Protein AF-A0A974VVB6-F1 (afdb_monomer_lite)

Radius of gyration: 27.0 Å; chains: 1; bounding box: 53×23×79 Å

Foldseek 3Di:
DPPVVVVVVVVVVVVVVCVVVVVVVVCVVCVVVVVVVVPDQQEAEDEPVVLVVPDDPPDDPVRVVVSVVVSVVVQVVCVVVRHHYDHDPDDPDDDPVRYDDDDD

Secondary structure (DSSP, 8-state):
--HHHHHHHHHHHHHHHHHHHHHHHHHHHHHHHHHHHHH---EEEE-HHHHHHHS-TT--HHHHHHHHHHHHHHHHHHHHTT-EEEE-SS-S---GGGB-PPP-

Structure 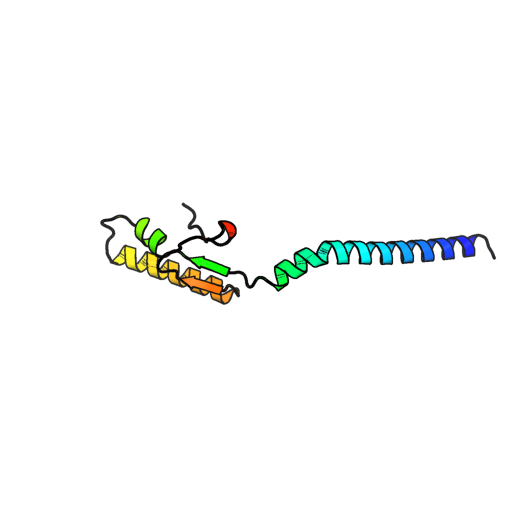(mmCIF, N/CA/C/O backbone):
data_AF-A0A974VVB6-F1
#
_entry.id   AF-A0A974VVB6-F1
#
loop_
_atom_site.group_PDB
_atom_site.id
_atom_site.type_symbol
_atom_site.label_atom_id
_atom_site.label_alt_id
_atom_site.label_comp_id
_atom_site.label_asym_id
_atom_site.label_entity_id
_atom_site.label_seq_id
_atom_site.pdbx_PDB_ins_code
_atom_site.Cartn_x
_atom_site.Cartn_y
_atom_site.Cartn_z
_atom_site.occupancy
_atom_site.B_iso_or_equiv
_atom_site.auth_seq_id
_atom_site.auth_comp_id
_atom_site.auth_asym_id
_atom_site.auth_atom_id
_atom_site.pdbx_PDB_model_num
ATOM 1 N N . MET A 1 1 ? 30.823 -3.473 -52.983 1.00 60.38 1 MET A N 1
ATOM 2 C CA . MET A 1 1 ? 29.477 -3.305 -52.384 1.00 60.38 1 MET A CA 1
ATOM 3 C C . MET A 1 1 ? 28.856 -2.044 -52.947 1.00 60.38 1 MET A C 1
ATOM 5 O O . MET A 1 1 ? 29.573 -1.061 -53.085 1.00 60.38 1 MET A O 1
ATOM 9 N N . SER A 1 2 ? 27.573 -2.071 -53.315 1.00 82.31 2 SER A N 1
ATOM 10 C CA . SER A 1 2 ? 26.889 -0.850 -53.747 1.00 82.31 2 SER A CA 1
ATOM 11 C C . SER A 1 2 ? 26.726 0.104 -52.552 1.00 82.31 2 SER A C 1
ATOM 13 O O . SER A 1 2 ? 26.568 -0.371 -51.423 1.00 82.31 2 SER A O 1
ATOM 15 N N . PRO A 1 3 ? 26.746 1.431 -52.764 1.00 86.62 3 PRO A N 1
ATOM 16 C CA . PRO A 1 3 ? 26.592 2.417 -51.690 1.00 86.62 3 PRO A CA 1
ATOM 17 C C . PRO A 1 3 ? 25.353 2.169 -50.816 1.00 86.62 3 PRO A C 1
ATOM 19 O O . PRO A 1 3 ? 25.409 2.301 -49.598 1.00 86.62 3 PRO A O 1
ATOM 22 N N . ASN A 1 4 ? 24.259 1.704 -51.424 1.00 89.31 4 ASN A N 1
ATOM 23 C CA . ASN A 1 4 ? 23.010 1.390 -50.731 1.00 89.31 4 ASN A CA 1
ATOM 24 C C . ASN A 1 4 ? 23.170 0.229 -49.737 1.00 89.31 4 ASN A C 1
ATOM 26 O O . ASN A 1 4 ? 22.643 0.293 -48.631 1.00 89.31 4 ASN A O 1
ATOM 30 N N . ALA A 1 5 ? 23.937 -0.808 -50.088 1.00 89.69 5 ALA A N 1
ATOM 31 C CA . ALA A 1 5 ? 24.174 -1.948 -49.202 1.00 89.69 5 ALA A CA 1
ATOM 32 C C . ALA A 1 5 ? 24.964 -1.550 -47.942 1.00 89.69 5 ALA A C 1
ATOM 34 O O . ALA A 1 5 ? 24.721 -2.091 -46.868 1.00 89.69 5 ALA A O 1
ATOM 35 N N . ILE A 1 6 ? 25.873 -0.578 -48.058 1.00 92.19 6 ILE A N 1
ATOM 36 C CA . ILE A 1 6 ? 26.644 -0.054 -46.921 1.00 92.19 6 ILE A CA 1
ATOM 37 C C . ILE A 1 6 ? 25.720 0.702 -45.958 1.00 92.19 6 ILE A C 1
ATOM 39 O O . ILE A 1 6 ? 25.772 0.468 -44.752 1.00 92.19 6 ILE A O 1
ATOM 43 N N . TRP A 1 7 ? 24.825 1.543 -46.484 1.00 93.12 7 TRP A N 1
ATOM 44 C CA . TRP A 1 7 ? 23.840 2.265 -45.671 1.00 93.12 7 TRP A CA 1
ATOM 45 C C . TRP A 1 7 ? 22.863 1.333 -44.951 1.00 93.12 7 TRP A C 1
ATOM 47 O O . TRP A 1 7 ? 22.604 1.525 -43.765 1.00 93.12 7 TRP A O 1
ATOM 57 N N . PHE A 1 8 ? 22.375 0.287 -45.622 1.00 94.44 8 PHE A N 1
ATOM 58 C CA . PHE A 1 8 ? 21.499 -0.704 -44.989 1.00 94.44 8 PHE A CA 1
ATOM 59 C C . PHE A 1 8 ? 22.175 -1.427 -43.819 1.00 94.44 8 PHE A C 1
ATOM 61 O O . PHE A 1 8 ? 21.577 -1.572 -42.754 1.00 94.44 8 PHE A O 1
ATOM 68 N N . VAL A 1 9 ? 23.432 -1.844 -43.991 1.00 94.06 9 VAL A N 1
ATOM 69 C CA . VAL A 1 9 ? 24.199 -2.495 -42.918 1.00 94.06 9 VAL A CA 1
ATOM 70 C C . VAL A 1 9 ? 24.459 -1.526 -41.764 1.00 94.06 9 VAL A C 1
ATOM 72 O O . VAL A 1 9 ? 24.311 -1.911 -40.606 1.00 94.06 9 VAL A O 1
ATOM 75 N N . ALA A 1 10 ? 24.785 -0.264 -42.055 1.00 93.50 10 ALA A N 1
ATOM 76 C CA . ALA A 1 10 ? 25.003 0.752 -41.028 1.00 93.50 10 ALA A CA 1
ATOM 77 C C . ALA A 1 10 ? 23.744 0.997 -40.179 1.00 93.50 10 ALA A C 1
ATOM 79 O O . ALA A 1 10 ? 23.836 1.051 -38.954 1.00 93.50 10 ALA A O 1
ATOM 80 N N . ILE A 1 11 ? 22.570 1.079 -40.814 1.00 95.44 11 ILE A N 1
ATOM 81 C CA . ILE A 1 11 ? 21.287 1.244 -40.117 1.00 95.44 11 ILE A CA 1
ATOM 82 C C . ILE A 1 11 ? 21.004 0.036 -39.221 1.00 95.44 11 ILE A C 1
ATOM 84 O O . ILE A 1 11 ? 20.700 0.212 -38.044 1.00 95.44 11 ILE A O 1
ATOM 88 N N . LEU A 1 12 ? 21.161 -1.185 -39.742 1.00 95.44 12 LEU A N 1
ATOM 89 C CA . LEU A 1 12 ? 20.938 -2.407 -38.963 1.00 95.44 12 LEU A CA 1
ATOM 90 C C . LEU A 1 12 ? 21.852 -2.487 -37.738 1.00 95.44 12 LEU A C 1
ATOM 92 O O . LEU A 1 12 ? 21.385 -2.798 -36.642 1.00 95.44 12 LEU A O 1
ATOM 96 N N . LEU A 1 13 ? 23.137 -2.171 -37.907 1.00 94.69 13 LEU A N 1
ATOM 97 C CA . LEU A 1 13 ? 24.098 -2.167 -36.807 1.00 94.69 13 LEU A CA 1
ATOM 98 C C . LEU A 1 13 ? 23.756 -1.106 -35.762 1.00 94.69 13 LEU A C 1
ATOM 100 O O . LEU A 1 13 ? 23.800 -1.395 -34.567 1.00 94.69 13 LEU A O 1
ATOM 104 N N . PHE A 1 14 ? 23.374 0.097 -36.194 1.00 94.88 14 PHE A N 1
ATOM 105 C CA . PHE A 1 14 ? 23.009 1.167 -35.274 1.00 94.88 14 PHE A CA 1
ATOM 106 C C . PHE A 1 14 ? 21.747 0.814 -34.481 1.00 94.88 14 PHE A C 1
ATOM 108 O O . PHE A 1 14 ? 21.751 0.899 -33.256 1.00 94.88 14 PHE A O 1
ATOM 115 N N . SER A 1 15 ? 20.701 0.319 -35.147 1.00 94.06 15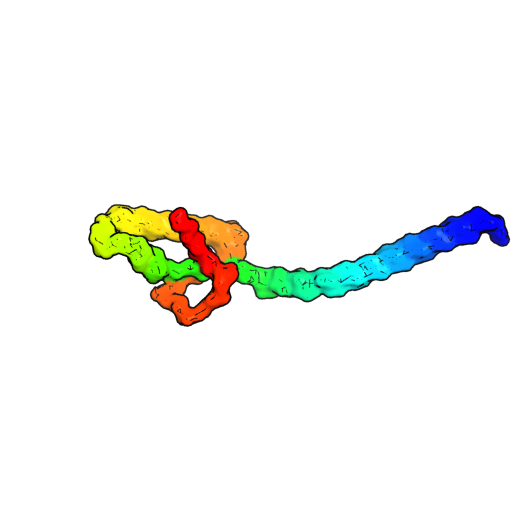 SER A N 1
ATOM 116 C CA . SER A 1 15 ? 19.472 -0.124 -34.483 1.00 94.06 15 SER A CA 1
ATOM 117 C C . SER A 1 15 ? 19.724 -1.265 -33.497 1.00 94.06 15 SER A C 1
ATOM 119 O O . SER A 1 15 ? 19.189 -1.237 -32.386 1.00 94.06 15 SER A O 1
ATOM 121 N N . ALA A 1 16 ? 20.558 -2.243 -33.862 1.00 94.62 16 ALA A N 1
ATOM 122 C CA . ALA A 1 16 ? 20.913 -3.345 -32.973 1.00 94.62 16 ALA A CA 1
ATOM 123 C C . ALA A 1 16 ? 21.665 -2.844 -31.732 1.00 94.62 16 ALA A C 1
ATOM 125 O O . ALA A 1 16 ? 21.324 -3.219 -30.609 1.00 94.62 16 ALA A O 1
ATOM 126 N N . LEU A 1 17 ? 22.638 -1.948 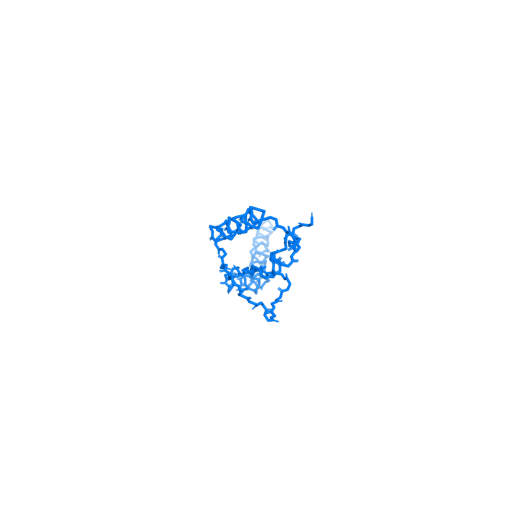-31.920 1.00 94.62 17 LEU A N 1
ATOM 127 C CA . LEU A 1 17 ? 23.448 -1.412 -30.830 1.00 94.62 17 LEU A CA 1
ATOM 128 C C . LEU A 1 17 ? 22.631 -0.508 -29.899 1.00 94.62 17 LEU A C 1
ATOM 130 O O . LEU A 1 17 ? 22.734 -0.632 -28.679 1.00 94.62 17 LEU A O 1
ATOM 134 N N . SER A 1 18 ? 21.768 0.347 -30.455 1.00 92.25 18 SER A N 1
ATOM 135 C CA . SER A 1 18 ? 20.835 1.164 -29.675 1.00 92.25 18 SER A CA 1
ATOM 136 C C . SER A 1 18 ? 19.850 0.305 -28.885 1.00 92.25 18 SER A C 1
ATOM 138 O O . SER A 1 18 ? 19.593 0.603 -27.722 1.00 92.25 18 SER A O 1
ATOM 140 N N . SER A 1 19 ? 19.339 -0.780 -29.472 1.00 93.69 19 SER A N 1
ATOM 141 C CA . SER A 1 19 ? 18.405 -1.684 -28.787 1.00 93.69 19 SER A CA 1
ATOM 142 C C . SER A 1 19 ? 19.079 -2.426 -27.633 1.00 93.69 19 SER A C 1
ATOM 144 O O . SER A 1 19 ? 18.529 -2.475 -26.534 1.00 93.69 19 SER A O 1
ATOM 146 N N . LEU A 1 20 ? 20.295 -2.948 -27.846 1.00 94.62 20 LEU A N 1
ATOM 147 C CA . LEU A 1 20 ? 21.071 -3.607 -26.791 1.00 94.62 20 LEU A CA 1
ATOM 148 C C . LEU A 1 20 ? 21.426 -2.634 -25.660 1.00 94.62 20 LEU A C 1
ATOM 150 O O . LEU A 1 20 ? 21.259 -2.961 -24.485 1.00 94.62 20 LEU A O 1
ATOM 154 N N . GLY A 1 21 ? 21.900 -1.437 -26.017 1.00 94.12 21 GLY A N 1
ATOM 155 C CA . GLY A 1 21 ? 22.265 -0.396 -25.059 1.00 94.12 21 GLY A CA 1
ATOM 156 C C . GLY A 1 21 ? 21.063 0.095 -24.256 1.00 94.12 21 GLY A C 1
ATOM 157 O O . GLY A 1 21 ? 21.143 0.189 -23.032 1.00 94.12 21 GLY A O 1
ATOM 158 N N . GLY A 1 22 ? 19.931 0.329 -24.926 1.00 92.88 22 GLY A N 1
ATOM 159 C CA . GLY A 1 22 ? 18.666 0.695 -24.292 1.00 92.88 22 GLY A CA 1
ATOM 160 C C . GLY A 1 22 ? 18.180 -0.386 -23.331 1.00 92.88 22 GLY A C 1
ATOM 161 O O . GLY A 1 22 ? 17.918 -0.095 -22.169 1.00 92.88 22 GLY A O 1
ATOM 162 N N . TYR A 1 23 ? 18.162 -1.649 -23.765 1.00 93.00 23 TYR A N 1
ATOM 163 C CA . TYR A 1 23 ? 17.788 -2.774 -22.907 1.00 93.00 23 TYR A CA 1
ATOM 164 C C . TYR A 1 23 ? 18.693 -2.891 -21.670 1.00 93.00 23 TYR A C 1
ATOM 166 O O . TYR A 1 23 ? 18.204 -3.041 -20.547 1.00 93.00 23 TYR A O 1
ATOM 174 N N . TYR A 1 24 ? 20.013 -2.781 -21.842 1.00 94.44 24 TYR A N 1
ATOM 175 C CA . TYR A 1 24 ? 20.961 -2.840 -20.728 1.00 94.44 24 TYR A CA 1
ATOM 176 C C . TYR A 1 24 ? 20.786 -1.668 -19.747 1.00 94.44 24 TYR A C 1
ATOM 178 O O . TYR A 1 24 ? 20.763 -1.871 -18.533 1.00 94.44 24 TYR A O 1
ATOM 186 N N . ALA A 1 25 ? 20.606 -0.447 -20.255 1.00 92.62 25 ALA A N 1
ATOM 187 C CA . ALA A 1 25 ? 20.378 0.730 -19.423 1.00 92.62 25 ALA A CA 1
ATOM 188 C C . ALA A 1 25 ? 19.053 0.631 -18.648 1.00 92.62 25 ALA A C 1
ATOM 190 O O . ALA A 1 25 ? 19.030 0.841 -17.435 1.00 92.62 25 ALA A O 1
ATOM 191 N N . THR A 1 26 ? 17.964 0.248 -19.320 1.00 91.94 26 THR A N 1
ATOM 192 C CA . THR A 1 26 ? 16.642 0.092 -18.702 1.00 91.94 26 THR A CA 1
ATOM 193 C C . THR A 1 26 ? 16.631 -1.034 -17.672 1.00 91.94 26 THR A C 1
ATOM 195 O O . THR A 1 26 ? 16.126 -0.841 -16.570 1.00 91.94 26 THR A O 1
ATOM 198 N N . SER A 1 27 ? 17.229 -2.190 -17.974 1.00 87.19 27 SER A N 1
ATOM 199 C CA . SER A 1 27 ? 17.304 -3.308 -17.022 1.00 87.19 27 SER A CA 1
ATOM 200 C C . SER A 1 27 ? 18.096 -2.950 -15.764 1.00 87.19 27 SER A C 1
ATOM 202 O O . SER A 1 27 ? 17.670 -3.293 -14.665 1.00 87.19 27 SER A O 1
ATOM 204 N N . ARG A 1 28 ? 19.196 -2.196 -15.888 1.00 89.44 28 ARG A N 1
ATOM 205 C CA . ARG A 1 28 ? 19.949 -1.685 -14.731 1.00 89.44 28 ARG A CA 1
ATOM 206 C C . ARG A 1 28 ? 19.164 -0.649 -13.932 1.00 89.44 28 ARG A C 1
ATOM 208 O O . ARG A 1 28 ? 19.147 -0.736 -12.709 1.00 89.44 28 ARG A O 1
ATOM 215 N N . ALA A 1 29 ? 18.507 0.290 -14.610 1.00 86.31 29 ALA A N 1
ATOM 216 C CA . ALA A 1 29 ? 17.711 1.329 -13.960 1.00 86.31 29 ALA A CA 1
ATOM 217 C C . ALA A 1 29 ? 16.503 0.750 -13.204 1.00 86.31 29 ALA A C 1
ATOM 219 O O . ALA A 1 29 ? 16.127 1.264 -12.155 1.00 86.31 29 ALA A O 1
ATOM 220 N N . LEU A 1 30 ? 15.912 -0.332 -13.719 1.00 87.50 30 LEU A N 1
ATOM 221 C CA . LEU A 1 30 ? 14.741 -0.976 -13.127 1.00 87.50 30 LEU A CA 1
ATOM 222 C C . LEU A 1 30 ? 15.081 -2.104 -12.147 1.00 87.50 30 LEU A C 1
ATOM 224 O O . LEU A 1 30 ? 14.206 -2.489 -11.379 1.00 87.50 30 LEU A O 1
ATOM 228 N N . ALA A 1 31 ? 16.317 -2.613 -12.119 1.00 83.69 31 ALA A N 1
ATOM 229 C CA . ALA A 1 31 ? 16.701 -3.718 -11.240 1.00 83.69 31 ALA A CA 1
ATOM 230 C C . ALA A 1 31 ? 16.467 -3.401 -9.755 1.00 83.69 31 ALA A C 1
ATOM 232 O O . ALA A 1 31 ? 15.858 -4.199 -9.051 1.00 83.69 31 ALA A O 1
ATOM 233 N N . GLU A 1 32 ? 16.913 -2.238 -9.276 1.00 74.50 32 GLU A N 1
ATOM 234 C CA . GLU A 1 32 ? 16.750 -1.854 -7.870 1.00 74.50 32 GLU A CA 1
ATOM 235 C C . GLU A 1 32 ? 15.283 -1.541 -7.501 1.00 74.50 32 GLU A C 1
ATOM 237 O O . GLU A 1 32 ? 14.810 -2.090 -6.501 1.00 74.50 32 GLU A O 1
ATOM 242 N N . PRO A 1 33 ? 14.519 -0.745 -8.283 1.00 71.31 33 PRO A N 1
ATOM 243 C CA . PRO A 1 33 ? 13.089 -0.556 -8.044 1.00 71.31 33 PRO A CA 1
ATOM 244 C C . PRO A 1 33 ? 12.308 -1.872 -8.035 1.00 71.31 33 PRO A C 1
ATOM 246 O O . PRO A 1 33 ? 11.573 -2.134 -7.087 1.00 71.31 33 PRO A O 1
ATOM 249 N N . LEU A 1 34 ? 12.502 -2.731 -9.044 1.00 77.12 34 LEU A N 1
ATOM 250 C CA . LEU A 1 34 ? 11.814 -4.023 -9.128 1.00 77.12 34 LEU A CA 1
ATOM 251 C C . LEU A 1 34 ? 12.205 -4.946 -7.977 1.00 77.12 34 LEU A C 1
ATOM 253 O O . LEU A 1 34 ? 11.354 -5.663 -7.462 1.00 77.12 34 LEU A O 1
ATOM 257 N N . HIS A 1 35 ? 13.461 -4.901 -7.533 1.00 70.94 35 HIS A N 1
ATOM 258 C CA . HIS A 1 35 ? 13.902 -5.660 -6.372 1.00 70.94 35 HIS A CA 1
ATOM 259 C C . HIS A 1 35 ? 13.210 -5.189 -5.086 1.00 70.94 35 HIS A C 1
ATOM 261 O O . HIS A 1 35 ? 12.684 -6.019 -4.345 1.00 70.94 35 HIS A O 1
ATOM 267 N N . LYS A 1 36 ? 13.116 -3.871 -4.858 1.00 64.50 36 LYS A N 1
ATOM 268 C CA . LYS A 1 36 ? 12.372 -3.294 -3.723 1.00 64.50 36 LYS A CA 1
ATOM 269 C C . LYS A 1 36 ? 10.891 -3.672 -3.767 1.00 64.50 36 LYS A C 1
ATOM 271 O O . LYS A 1 36 ? 10.373 -4.146 -2.759 1.00 64.50 36 LYS A O 1
ATOM 276 N N . LEU A 1 37 ? 10.252 -3.557 -4.934 1.00 64.19 37 LEU A N 1
ATOM 277 C CA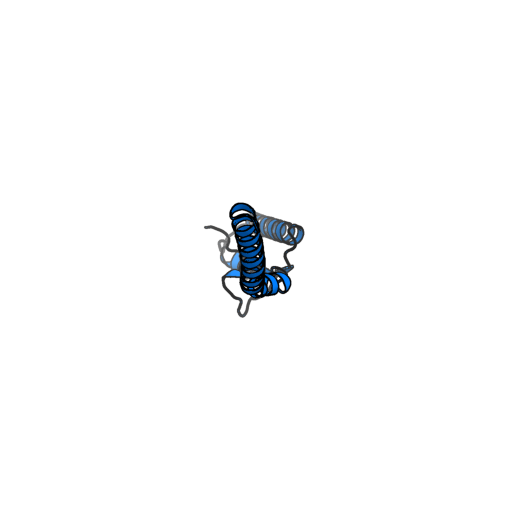 . LEU A 1 37 ? 8.871 -3.997 -5.171 1.00 64.19 37 LEU A CA 1
ATOM 278 C C . LEU A 1 37 ? 8.685 -5.503 -4.916 1.00 64.19 37 LEU A C 1
ATOM 280 O O . LEU A 1 37 ? 7.691 -5.903 -4.325 1.00 64.19 37 LEU A O 1
ATOM 284 N N . SER A 1 38 ? 9.644 -6.341 -5.322 1.00 64.44 38 SER A N 1
ATOM 285 C CA . SER A 1 38 ? 9.573 -7.798 -5.125 1.00 64.44 38 SER A CA 1
ATOM 286 C C . SER A 1 38 ? 9.778 -8.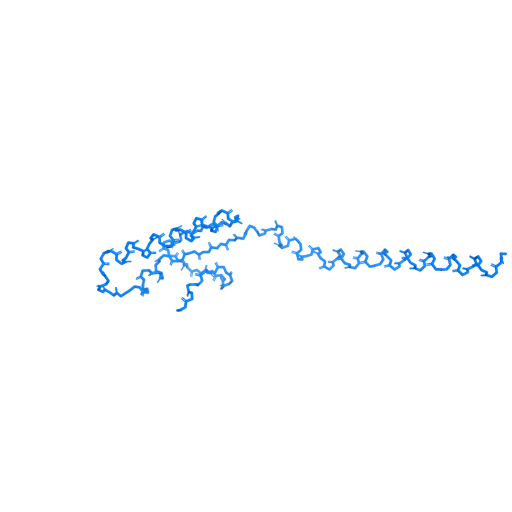239 -3.671 1.00 64.44 38 SER A C 1
ATOM 288 O O . SER A 1 38 ? 9.333 -9.316 -3.287 1.00 64.44 38 SER A O 1
ATOM 290 N N . MET A 1 39 ? 10.452 -7.412 -2.867 1.00 60.41 39 MET A N 1
ATOM 291 C CA . MET A 1 39 ? 10.787 -7.681 -1.464 1.00 60.41 39 MET A CA 1
ATOM 292 C C . MET A 1 39 ? 9.743 -7.144 -0.477 1.00 60.41 39 MET A C 1
ATOM 294 O O . MET A 1 39 ? 9.774 -7.501 0.698 1.00 60.41 39 MET A O 1
ATOM 298 N N . THR A 1 40 ? 8.825 -6.283 -0.916 1.00 59.00 40 THR A N 1
ATOM 299 C CA . THR A 1 40 ? 7.815 -5.678 -0.043 1.00 59.00 40 THR A CA 1
ATOM 300 C C . THR A 1 40 ? 6.458 -6.302 -0.325 1.00 59.00 40 THR A C 1
ATOM 302 O O . THR A 1 40 ? 5.724 -5.873 -1.209 1.00 59.00 40 THR A O 1
ATOM 305 N N . THR A 1 41 ? 6.077 -7.307 0.473 1.00 61.81 41 THR A N 1
ATOM 306 C CA . THR A 1 41 ? 4.639 -7.482 0.730 1.00 61.81 41 THR A CA 1
ATOM 307 C C . THR A 1 41 ? 4.168 -6.143 1.284 1.00 61.81 41 THR A C 1
ATOM 309 O O . THR A 1 41 ? 4.765 -5.688 2.263 1.00 61.81 41 THR A O 1
ATOM 312 N N . PRO A 1 42 ? 3.201 -5.458 0.660 1.00 65.56 42 PRO A N 1
ATOM 313 C CA . PRO A 1 42 ? 2.813 -4.144 1.129 1.00 65.56 42 PRO A CA 1
ATOM 314 C C . PRO A 1 42 ? 2.184 -4.311 2.517 1.00 65.56 42 PRO A C 1
ATOM 316 O O . PRO A 1 42 ? 1.124 -4.920 2.679 1.00 65.56 42 PRO A O 1
ATOM 319 N N . VAL A 1 43 ? 2.907 -3.845 3.534 1.00 68.00 43 VAL A N 1
ATOM 320 C CA . VAL A 1 43 ? 2.480 -3.885 4.933 1.00 68.00 43 VAL A CA 1
ATOM 321 C C . VAL A 1 43 ? 1.744 -2.588 5.218 1.00 68.00 43 VAL A C 1
ATOM 323 O O . VAL A 1 43 ? 2.257 -1.517 4.904 1.00 68.00 43 VAL A O 1
ATOM 326 N N . LEU A 1 44 ? 0.557 -2.686 5.811 1.00 71.75 44 LEU A N 1
ATOM 327 C CA . LEU A 1 44 ? -0.190 -1.538 6.312 1.00 71.75 44 LEU A CA 1
ATOM 328 C C . LEU A 1 44 ? -0.484 -1.736 7.795 1.00 71.75 44 LEU A C 1
ATOM 330 O O . LEU A 1 44 ? -0.923 -2.809 8.226 1.00 71.75 44 LEU A O 1
ATOM 334 N N . VAL A 1 45 ? -0.253 -0.680 8.570 1.00 70.81 45 VAL A N 1
ATOM 335 C CA . VAL A 1 45 ? -0.515 -0.668 10.009 1.00 70.81 45 VAL A CA 1
ATOM 336 C C . VAL A 1 45 ? -1.784 0.129 10.276 1.00 70.81 45 VAL A C 1
ATOM 338 O O . VAL A 1 45 ? -1.921 1.286 9.869 1.00 70.81 45 VAL A O 1
ATOM 341 N N . LEU A 1 46 ? -2.718 -0.514 10.973 1.00 75.88 46 LEU A N 1
ATOM 342 C CA . LEU A 1 46 ? -3.953 0.094 11.445 1.00 75.88 46 LEU A CA 1
ATOM 343 C C . LEU A 1 46 ? -3.838 0.305 12.956 1.00 75.88 46 LEU A C 1
ATOM 345 O O . LEU A 1 46 ? -3.786 -0.660 13.715 1.00 75.88 46 LEU A O 1
ATOM 349 N N . ASP A 1 47 ? -3.824 1.562 13.398 1.00 77.56 47 ASP A N 1
ATOM 350 C CA . ASP A 1 47 ? -3.774 1.892 14.823 1.00 77.56 47 ASP A CA 1
ATOM 351 C C . ASP A 1 47 ? -5.192 2.022 15.399 1.00 77.56 47 ASP A C 1
ATOM 353 O O . ASP A 1 47 ? -5.859 3.060 15.298 1.00 77.56 47 ASP A O 1
ATOM 357 N N . ARG A 1 48 ? -5.661 0.945 16.033 1.00 77.56 48 ARG A N 1
ATOM 358 C CA . ARG A 1 48 ? -6.959 0.926 16.713 1.00 77.56 48 ARG A CA 1
ATOM 359 C C . ARG A 1 48 ? -7.004 1.885 17.907 1.00 77.56 48 ARG A C 1
ATOM 361 O O . ARG A 1 48 ? -8.064 2.432 18.201 1.00 77.56 48 ARG A O 1
ATOM 368 N N . ALA A 1 49 ? -5.886 2.114 18.598 1.00 75.75 49 ALA A N 1
ATOM 369 C CA . ALA A 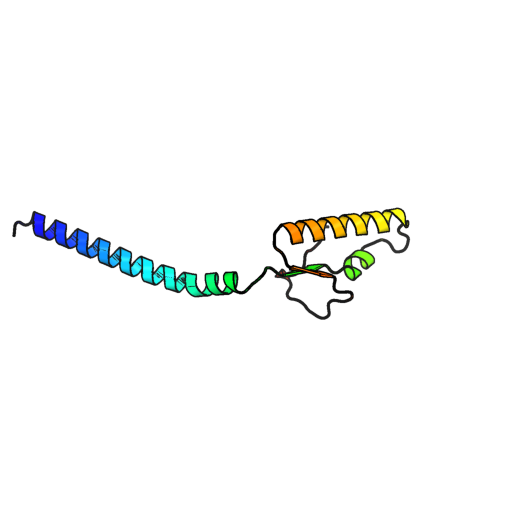1 49 ? -5.842 3.030 19.735 1.00 75.75 49 ALA A CA 1
ATOM 370 C C . ALA A 1 49 ? -5.997 4.487 19.281 1.00 75.75 49 ALA A C 1
ATOM 372 O O . ALA A 1 49 ? -6.698 5.255 19.941 1.00 75.75 49 ALA A O 1
ATOM 373 N N . ALA A 1 50 ? -5.406 4.860 18.143 1.00 76.38 50 ALA A N 1
ATOM 374 C CA . ALA A 1 50 ? -5.633 6.164 17.521 1.00 76.38 50 ALA A CA 1
ATOM 375 C C . ALA A 1 50 ? -7.104 6.357 17.120 1.00 76.38 50 ALA A C 1
ATOM 377 O O . ALA A 1 50 ? -7.673 7.411 17.400 1.00 76.38 50 ALA A O 1
ATOM 378 N N . LEU A 1 51 ? -7.741 5.326 16.550 1.00 80.06 51 LEU A N 1
ATOM 379 C CA . LEU A 1 51 ? -9.166 5.365 16.205 1.00 80.06 51 LEU A CA 1
ATOM 380 C C . LEU A 1 51 ? -10.063 5.530 17.439 1.00 80.06 51 LEU A C 1
ATOM 382 O O . LEU A 1 51 ? -11.015 6.298 17.413 1.00 80.06 51 LEU A O 1
ATOM 386 N N . VAL A 1 52 ? -9.770 4.835 18.538 1.00 79.25 52 VAL A N 1
ATOM 387 C CA . VAL A 1 52 ? -10.545 4.997 19.780 1.00 79.25 52 VAL A CA 1
ATOM 388 C C . VAL A 1 52 ? -10.327 6.386 20.391 1.00 79.25 52 VAL A C 1
ATOM 390 O O . VAL A 1 52 ? -11.278 6.980 20.886 1.00 79.25 52 VAL A O 1
ATOM 393 N N . LYS A 1 53 ? -9.107 6.936 20.320 1.00 78.88 53 LYS A N 1
ATOM 394 C CA . LYS A 1 53 ? -8.796 8.294 20.804 1.00 78.88 53 LYS A CA 1
ATOM 395 C C . LYS A 1 53 ? -9.450 9.405 19.982 1.00 78.88 53 LYS A C 1
ATOM 397 O O . LYS A 1 53 ? -9.637 10.492 20.519 1.00 78.88 53 LYS A O 1
ATOM 402 N N . SER A 1 54 ? -9.751 9.172 18.702 1.00 80.38 54 SER A N 1
ATOM 403 C CA . SER A 1 54 ? -10.437 10.163 17.864 1.00 80.38 54 SER A CA 1
ATOM 404 C C . SER A 1 54 ? -11.949 10.207 18.100 1.00 80.38 54 SER A C 1
ATOM 406 O O . SER A 1 54 ? -12.595 11.172 17.693 1.00 80.38 54 SER A O 1
ATOM 408 N N . LEU A 1 55 ? -12.523 9.197 18.764 1.00 83.38 55 LEU A N 1
ATOM 409 C CA . LEU A 1 55 ? -13.931 9.206 19.143 1.00 83.38 55 LEU A CA 1
ATOM 410 C C . LEU A 1 55 ? -14.172 10.151 20.335 1.00 83.38 55 LEU A C 1
ATOM 412 O O . LEU A 1 55 ? -13.326 10.252 21.226 1.00 83.38 55 LEU A O 1
ATOM 416 N N . PRO A 1 56 ? -15.336 10.826 20.397 1.00 82.19 56 PRO A N 1
ATOM 417 C CA . PRO A 1 56 ? -15.710 11.637 21.550 1.00 82.19 56 PRO A CA 1
ATOM 418 C C . PRO A 1 56 ? -15.673 10.820 22.858 1.00 82.19 56 PRO A C 1
ATOM 420 O O . PRO A 1 56 ? -16.134 9.676 22.856 1.00 82.19 56 PRO A O 1
ATOM 423 N N . PRO A 1 57 ? -15.218 11.391 23.991 1.00 75.75 57 PRO A N 1
ATOM 424 C CA . PRO A 1 57 ? -15.172 10.686 25.280 1.00 75.75 57 PRO A CA 1
ATOM 425 C C . PRO A 1 57 ? -16.541 10.175 25.754 1.00 75.75 57 PRO A C 1
ATOM 427 O O . PRO A 1 57 ? -16.620 9.185 26.473 1.00 75.75 57 PRO A O 1
ATOM 430 N N . GLU A 1 58 ? -17.613 10.848 25.330 1.00 82.69 58 GLU A N 1
ATOM 431 C CA . GLU A 1 58 ? -19.013 10.537 25.649 1.00 82.69 58 GLU A CA 1
ATOM 432 C C . GLU A 1 58 ? -19.740 9.849 24.478 1.00 82.69 58 GLU A C 1
ATOM 434 O O . GLU A 1 58 ? -20.969 9.867 24.397 1.00 82.69 58 GLU A O 1
ATOM 439 N N . ALA A 1 59 ? -18.997 9.277 23.523 1.00 79.19 59 ALA A N 1
ATOM 440 C CA . ALA A 1 59 ? -19.592 8.620 22.367 1.00 79.19 59 ALA A CA 1
ATOM 441 C C . ALA A 1 59 ? -20.534 7.479 22.805 1.00 79.19 59 ALA A C 1
ATOM 443 O O . ALA A 1 59 ? -20.128 6.611 23.584 1.00 79.19 59 ALA A O 1
ATOM 444 N N . PRO A 1 60 ? -21.776 7.432 22.285 1.00 87.62 60 PRO A N 1
ATOM 445 C CA . PRO A 1 60 ? -22.688 6.346 22.598 1.00 87.62 60 PRO A CA 1
ATOM 446 C C . PRO A 1 60 ? -22.121 4.998 22.113 1.00 87.62 60 PRO A C 1
ATOM 448 O O . PRO A 1 60 ? -21.443 4.955 21.076 1.00 87.62 60 PRO A O 1
ATOM 451 N N . PRO A 1 61 ? -22.405 3.882 22.813 1.00 84.88 61 PRO A N 1
ATOM 452 C CA . PRO A 1 61 ? -21.884 2.555 22.469 1.00 84.88 61 PRO A CA 1
ATOM 453 C C . PRO A 1 61 ? -22.140 2.145 21.013 1.00 84.88 61 PRO A C 1
ATOM 455 O O . PRO A 1 61 ? -21.314 1.478 20.386 1.00 84.88 61 PRO A O 1
ATOM 458 N N . GLU A 1 62 ? -23.265 2.576 20.444 1.00 87.75 62 GLU A N 1
ATOM 459 C CA . GLU A 1 62 ? -23.642 2.325 19.055 1.00 87.75 62 GLU A CA 1
ATOM 460 C C . GLU A 1 62 ? -22.687 2.999 18.065 1.00 87.75 62 GLU A C 1
ATOM 462 O O . GLU A 1 62 ? -22.351 2.407 17.036 1.00 87.75 62 GLU A O 1
ATOM 467 N N . LEU A 1 63 ? -22.227 4.213 18.381 1.00 85.06 63 LEU A N 1
ATOM 468 C CA . LEU A 1 63 ? -21.295 4.973 17.549 1.00 85.06 63 LEU A CA 1
ATOM 469 C C . LEU A 1 63 ? -19.901 4.341 17.577 1.00 85.06 63 LEU A C 1
ATOM 471 O O . LEU A 1 63 ? -19.278 4.179 16.529 1.00 85.06 63 LEU A O 1
ATOM 475 N N . ILE A 1 64 ? -19.457 3.899 18.757 1.00 84.62 64 ILE A N 1
ATOM 476 C CA . ILE A 1 64 ? -18.198 3.161 18.920 1.00 84.62 64 ILE A CA 1
ATOM 477 C C . ILE A 1 64 ? -18.245 1.861 18.110 1.00 84.62 64 ILE A C 1
ATOM 479 O O . ILE A 1 64 ? -17.320 1.566 17.351 1.00 84.62 64 ILE A O 1
ATOM 483 N N . ARG A 1 65 ? -19.341 1.098 18.218 1.00 85.50 65 ARG A N 1
ATOM 484 C CA . ARG A 1 65 ? -19.512 -0.155 17.472 1.00 85.50 65 ARG A CA 1
ATOM 485 C C . ARG A 1 65 ? -19.478 0.077 15.963 1.00 85.50 65 ARG A C 1
ATOM 487 O O . ARG A 1 65 ? -18.776 -0.648 15.265 1.00 85.50 65 ARG A O 1
ATOM 494 N N . LYS A 1 66 ? -20.176 1.106 15.475 1.00 88.00 66 LYS A N 1
ATOM 495 C CA . LYS A 1 66 ? -20.179 1.464 14.052 1.00 88.00 66 LYS A CA 1
ATOM 496 C C . LYS A 1 66 ? -18.772 1.810 13.552 1.00 88.00 66 LYS A C 1
ATOM 498 O O . LYS A 1 66 ? -18.359 1.284 12.525 1.00 88.00 66 LYS A O 1
ATOM 503 N N . ALA A 1 67 ? -18.015 2.609 14.305 1.00 84.88 67 ALA A N 1
ATOM 504 C CA . ALA A 1 67 ? -16.638 2.957 13.953 1.00 84.88 67 ALA A CA 1
ATOM 505 C C . ALA A 1 67 ? -15.708 1.726 13.912 1.00 84.88 67 ALA A C 1
ATOM 507 O O . ALA A 1 67 ? -14.869 1.609 13.019 1.00 84.88 67 ALA A O 1
ATOM 508 N N . MET A 1 68 ? -15.873 0.779 14.844 1.00 84.88 68 MET A N 1
ATOM 509 C CA . MET A 1 68 ? -15.114 -0.479 14.844 1.00 84.88 68 MET A CA 1
ATOM 510 C C . MET A 1 68 ? -15.491 -1.398 13.676 1.00 84.88 68 MET A C 1
ATOM 512 O O . MET A 1 68 ? -14.613 -2.031 13.087 1.00 84.88 68 MET A O 1
ATOM 516 N N . ASP A 1 69 ? -16.775 -1.472 13.320 1.00 88.19 69 ASP A N 1
ATOM 517 C CA . ASP A 1 69 ? -17.237 -2.261 12.175 1.00 88.19 69 ASP A CA 1
ATOM 518 C C . ASP A 1 69 ? -16.714 -1.683 10.849 1.00 88.19 69 ASP A C 1
ATOM 520 O O . ASP A 1 69 ? -16.222 -2.437 10.008 1.00 88.19 69 ASP A O 1
ATOM 524 N N . GLU A 1 70 ? -16.743 -0.357 10.681 1.00 86.31 70 GLU A N 1
ATOM 525 C CA . GLU A 1 70 ? -16.165 0.330 9.517 1.00 86.31 70 GLU A CA 1
ATOM 526 C C . GLU A 1 70 ? -14.649 0.105 9.420 1.00 86.31 70 GLU A C 1
ATOM 528 O O . GLU A 1 70 ? -14.119 -0.181 8.343 1.00 86.31 70 GLU A O 1
ATOM 533 N N . TRP A 1 71 ? -13.943 0.167 10.551 1.00 85.44 71 TRP A N 1
ATOM 534 C CA . TRP A 1 71 ? -12.516 -0.141 10.616 1.00 85.44 71 TRP A CA 1
ATOM 535 C C . TRP A 1 71 ? -12.215 -1.587 10.206 1.00 85.44 71 TRP A C 1
ATOM 537 O O . TRP A 1 71 ? -11.331 -1.816 9.377 1.00 85.44 71 TRP A O 1
ATOM 547 N N . ARG A 1 72 ? -12.989 -2.560 10.710 1.00 84.56 72 ARG A N 1
ATOM 548 C CA . ARG A 1 72 ? -12.835 -3.975 10.337 1.00 84.56 72 ARG A CA 1
ATOM 549 C C . ARG A 1 72 ? -13.096 -4.188 8.847 1.00 84.56 72 ARG A C 1
ATOM 551 O O . ARG A 1 72 ? -12.330 -4.888 8.192 1.00 84.56 72 ARG A O 1
ATOM 558 N N . GLN A 1 73 ? -14.124 -3.551 8.287 1.00 86.50 73 GLN A N 1
ATOM 559 C CA . GLN A 1 73 ? -14.412 -3.637 6.851 1.00 86.50 73 GLN A CA 1
ATOM 560 C C . GLN A 1 73 ? -13.264 -3.094 5.990 1.00 86.50 73 GLN A C 1
ATOM 562 O O . GLN A 1 73 ? -12.912 -3.718 4.984 1.00 86.50 73 GLN A O 1
ATOM 567 N N . LYS A 1 74 ? -12.642 -1.977 6.393 1.00 82.62 74 LYS A N 1
ATOM 568 C CA . LYS A 1 74 ? -11.451 -1.438 5.716 1.00 82.62 74 LYS A CA 1
ATOM 569 C C . LYS A 1 74 ? -10.265 -2.403 5.802 1.00 82.62 74 LYS A C 1
ATOM 571 O O . LYS A 1 74 ? -9.623 -2.658 4.785 1.00 82.62 74 LYS A O 1
ATOM 576 N N . ALA A 1 75 ? -10.014 -2.983 6.976 1.00 84.00 75 ALA A N 1
ATOM 577 C CA . ALA A 1 75 ? -8.971 -3.992 7.169 1.00 84.00 75 ALA A CA 1
ATOM 578 C C . ALA A 1 75 ? -9.166 -5.199 6.235 1.00 84.00 75 ALA A C 1
ATOM 580 O O . ALA A 1 75 ? -8.241 -5.618 5.541 1.00 84.00 75 ALA A O 1
ATOM 581 N N . GLU A 1 76 ? -10.391 -5.717 6.148 1.00 83.94 76 GLU A N 1
ATOM 582 C CA . GLU A 1 76 ? -10.723 -6.827 5.254 1.00 83.94 76 GLU A CA 1
ATOM 583 C C . GLU A 1 76 ? -10.577 -6.461 3.771 1.00 83.94 76 GLU A C 1
ATOM 585 O O . GLU A 1 76 ? -10.136 -7.288 2.973 1.00 83.94 76 GLU A O 1
ATOM 590 N N . GLN A 1 77 ? -10.936 -5.235 3.375 1.00 80.31 77 GLN A N 1
ATOM 591 C CA . GLN A 1 77 ? -10.761 -4.768 1.999 1.00 80.31 77 GLN A CA 1
ATOM 592 C C . GLN A 1 77 ? -9.281 -4.717 1.603 1.00 80.31 77 GLN A C 1
ATOM 594 O O . GLN A 1 77 ? -8.937 -5.152 0.504 1.00 80.31 77 GLN A O 1
ATOM 599 N N . LEU A 1 78 ? -8.414 -4.243 2.500 1.00 80.56 78 LEU A N 1
ATOM 600 C CA . LEU A 1 78 ? -6.966 -4.215 2.291 1.00 80.56 78 LEU A CA 1
ATOM 601 C C . LEU A 1 78 ? -6.381 -5.630 2.236 1.00 80.56 78 LEU A C 1
ATOM 603 O O . LEU A 1 78 ? -5.632 -5.948 1.317 1.00 80.56 78 LEU A O 1
ATOM 607 N N . ALA A 1 79 ? -6.790 -6.519 3.141 1.00 77.19 79 ALA A N 1
ATOM 608 C CA . ALA A 1 79 ? -6.365 -7.917 3.100 1.00 77.19 79 ALA A CA 1
ATOM 609 C C . ALA A 1 79 ? -6.748 -8.595 1.768 1.00 77.19 79 ALA A C 1
ATOM 611 O O . ALA A 1 79 ? -5.921 -9.261 1.147 1.00 77.19 79 ALA A O 1
ATOM 612 N N . ARG A 1 80 ? -7.973 -8.360 1.267 1.00 77.56 80 ARG A N 1
ATOM 613 C CA . ARG A 1 80 ? -8.420 -8.852 -0.053 1.00 77.56 80 ARG A CA 1
ATOM 614 C C . ARG A 1 80 ? -7.609 -8.284 -1.220 1.00 77.56 80 ARG A C 1
ATOM 616 O O . ARG A 1 80 ? -7.497 -8.948 -2.245 1.00 77.56 80 ARG A O 1
ATOM 623 N N . ALA A 1 81 ? -7.048 -7.088 -1.071 1.00 76.81 81 ALA A N 1
ATOM 624 C CA . ALA A 1 81 ? -6.181 -6.462 -2.065 1.00 76.81 81 ALA A CA 1
ATOM 625 C C . ALA A 1 81 ? -4.713 -6.942 -1.992 1.00 76.81 81 ALA A C 1
ATOM 627 O O . ALA A 1 81 ? -3.884 -6.465 -2.763 1.00 76.81 81 ALA A O 1
ATOM 628 N N . GLY A 1 82 ? -4.391 -7.898 -1.109 1.00 64.12 82 GLY A N 1
ATOM 629 C CA . GLY A 1 82 ? -3.060 -8.507 -1.003 1.00 64.12 82 GLY A CA 1
ATOM 630 C C . GLY A 1 82 ? -2.130 -7.842 0.014 1.00 64.12 82 GLY A C 1
ATOM 631 O O . GLY A 1 82 ? -0.932 -8.122 0.013 1.00 64.12 82 GLY A O 1
ATOM 632 N N . TYR A 1 83 ? -2.662 -6.975 0.879 1.00 72.81 83 TYR A N 1
ATOM 633 C CA . TYR A 1 83 ? -1.891 -6.325 1.937 1.00 72.81 83 TYR A CA 1
ATOM 634 C C . TYR A 1 83 ? -1.798 -7.200 3.190 1.00 72.81 83 TYR A C 1
ATOM 636 O O . TYR A 1 83 ? -2.764 -7.863 3.579 1.00 72.81 83 TYR A O 1
ATOM 644 N N . LEU A 1 84 ? -0.652 -7.139 3.873 1.00 67.12 84 LEU A N 1
ATOM 645 C CA . LEU A 1 84 ? -0.521 -7.662 5.231 1.00 67.12 84 LEU A CA 1
ATOM 646 C C . LEU A 1 84 ? -1.044 -6.608 6.213 1.00 67.12 84 LEU A C 1
ATOM 648 O O . LEU A 1 84 ? -0.473 -5.523 6.319 1.00 67.12 84 LEU A O 1
ATOM 652 N N . VAL A 1 85 ? -2.121 -6.940 6.925 1.00 68.06 85 VAL A N 1
ATOM 653 C CA . VAL A 1 85 ? -2.769 -6.046 7.891 1.00 68.06 85 VAL A CA 1
ATOM 654 C C . VAL A 1 85 ? -2.377 -6.442 9.311 1.00 68.06 85 VAL A C 1
ATOM 656 O O . VAL A 1 85 ? -2.592 -7.583 9.719 1.00 68.06 85 VAL A O 1
ATOM 659 N N . ILE A 1 86 ? -1.823 -5.493 10.068 1.00 70.69 86 ILE A N 1
ATOM 660 C CA . ILE A 1 86 ? -1.401 -5.696 11.458 1.00 70.69 86 ILE A CA 1
ATOM 661 C C . ILE A 1 86 ? -2.241 -4.792 12.368 1.00 70.69 86 ILE A C 1
ATOM 663 O O . ILE A 1 86 ? -2.166 -3.568 12.260 1.00 70.69 86 ILE A O 1
ATOM 667 N N . ASP A 1 87 ? -3.024 -5.395 13.269 1.00 68.31 87 ASP A N 1
ATOM 668 C CA . ASP A 1 87 ? -3.651 -4.688 14.394 1.00 68.31 87 ASP A CA 1
ATOM 669 C C . ASP A 1 87 ? -2.636 -4.612 15.535 1.00 68.31 87 ASP A C 1
ATOM 671 O O . ASP A 1 87 ? -2.425 -5.567 16.288 1.00 68.31 87 ASP A O 1
ATOM 675 N N . SER A 1 88 ? -1.940 -3.486 15.631 1.00 61.84 88 SER A N 1
ATOM 676 C CA . SER A 1 88 ? -1.076 -3.230 16.773 1.00 61.84 88 SER A CA 1
ATOM 677 C C . SER A 1 88 ? -1.933 -2.714 17.927 1.00 61.84 88 SER A C 1
ATOM 679 O O . SER A 1 88 ? -2.463 -1.605 17.865 1.00 61.84 88 SER A O 1
ATOM 681 N N . GLY A 1 89 ? -1.990 -3.454 19.034 1.00 61.84 89 GLY A N 1
ATOM 682 C CA . GLY A 1 89 ? -2.555 -2.919 20.279 1.00 61.84 89 GLY A CA 1
ATOM 683 C C . GLY A 1 89 ? -1.858 -1.630 20.750 1.00 61.84 89 GLY A C 1
ATOM 684 O O . GLY A 1 89 ? -2.455 -0.854 21.492 1.00 61.84 89 GLY A O 1
ATOM 685 N N . MET A 1 90 ? -0.617 -1.398 20.297 1.00 52.94 90 MET A N 1
ATOM 686 C CA . MET A 1 90 ? 0.146 -0.158 20.439 1.00 52.94 90 MET A CA 1
ATOM 687 C C . MET A 1 90 ? 1.266 -0.121 19.378 1.00 52.94 90 MET A C 1
ATOM 689 O O . MET A 1 90 ? 2.088 -1.040 19.344 1.00 52.94 90 MET A O 1
ATOM 693 N N . VAL A 1 91 ? 1.324 0.909 18.522 1.00 58.22 91 VAL A N 1
ATOM 694 C CA . VAL A 1 91 ? 2.466 1.123 17.608 1.00 58.22 91 VAL A CA 1
ATOM 695 C C . VAL A 1 91 ? 3.582 1.843 18.363 1.00 58.22 91 VAL A C 1
ATOM 697 O O . VAL A 1 91 ? 3.366 2.933 18.884 1.00 58.22 91 VAL A O 1
ATOM 700 N N . VAL A 1 92 ? 4.777 1.248 18.431 1.00 53.66 92 VAL A N 1
ATOM 701 C CA . VAL A 1 92 ? 5.945 1.883 19.076 1.00 53.66 92 VAL A CA 1
ATOM 702 C C . VAL A 1 92 ? 6.654 2.840 18.112 1.00 53.66 92 VAL A C 1
ATOM 704 O O . VAL A 1 92 ? 7.016 3.946 18.502 1.00 53.66 92 VAL A O 1
ATOM 707 N N . ALA A 1 93 ? 6.834 2.425 16.855 1.00 50.06 93 ALA A N 1
ATOM 708 C CA . ALA A 1 93 ? 7.309 3.251 15.746 1.00 50.06 93 ALA A CA 1
ATOM 709 C C . ALA A 1 93 ? 7.036 2.533 14.412 1.00 50.06 93 ALA A C 1
ATOM 711 O O . ALA A 1 93 ? 7.232 1.321 14.319 1.00 50.06 93 ALA A O 1
ATOM 712 N N . ALA A 1 94 ? 6.621 3.273 13.382 1.00 65.00 94 ALA A N 1
ATOM 713 C CA . ALA A 1 94 ? 6.538 2.804 11.998 1.00 65.00 94 ALA A CA 1
ATOM 714 C C . ALA A 1 94 ? 6.781 3.984 11.033 1.00 65.00 94 ALA A C 1
ATOM 716 O O . ALA A 1 94 ? 6.518 5.127 11.417 1.00 65.00 94 ALA A O 1
ATOM 717 N N . PRO A 1 95 ? 7.298 3.738 9.816 1.00 64.56 95 PRO A N 1
ATOM 718 C CA . PRO A 1 95 ? 7.384 4.750 8.762 1.00 64.56 95 PRO A CA 1
ATOM 719 C C . PRO A 1 95 ? 6.013 5.351 8.398 1.00 64.56 95 PRO A C 1
ATOM 721 O O . PRO A 1 95 ? 4.998 4.660 8.436 1.00 64.56 95 PRO A O 1
ATOM 724 N N . GLU A 1 96 ? 5.975 6.639 8.042 1.00 70.56 96 GLU A N 1
ATOM 725 C CA . GLU A 1 96 ? 4.727 7.379 7.755 1.00 70.56 96 GLU A CA 1
ATOM 726 C C . GLU A 1 96 ? 3.932 6.819 6.566 1.00 70.56 96 GLU A C 1
ATOM 728 O O . GLU A 1 96 ? 2.704 6.842 6.563 1.00 70.56 96 GLU A O 1
ATOM 733 N N . ASP A 1 97 ? 4.631 6.285 5.569 1.00 71.88 97 ASP A N 1
ATOM 734 C CA . ASP A 1 97 ? 4.076 5.676 4.359 1.00 71.88 97 ASP A CA 1
ATOM 735 C C . ASP A 1 97 ? 3.383 4.324 4.606 1.00 71.88 97 ASP A C 1
ATOM 737 O O . ASP A 1 97 ? 2.695 3.815 3.722 1.00 71.88 97 ASP A O 1
ATOM 741 N N . VAL A 1 98 ? 3.520 3.762 5.811 1.00 72.81 98 VAL A N 1
ATOM 742 C CA . VAL A 1 98 ? 2.909 2.487 6.222 1.00 72.81 98 VAL A CA 1
ATOM 743 C C . VAL A 1 98 ? 1.568 2.692 6.950 1.00 72.81 98 VAL A C 1
ATOM 745 O O . VAL A 1 98 ? 0.786 1.745 7.093 1.00 72.81 98 VAL A O 1
ATOM 748 N N . TYR A 1 99 ? 1.259 3.914 7.400 1.00 72.00 99 TYR A N 1
ATOM 749 C CA . TYR A 1 99 ? 0.007 4.208 8.102 1.00 72.00 99 TYR A CA 1
ATOM 750 C C . TYR A 1 99 ? -1.151 4.492 7.148 1.00 72.00 99 TYR A C 1
ATOM 752 O O . TYR A 1 99 ? -1.053 5.300 6.224 1.00 72.00 99 TYR A O 1
ATOM 760 N N . VAL A 1 100 ? -2.315 3.922 7.462 1.00 71.19 100 VAL A N 1
ATOM 761 C CA . VAL A 1 100 ? -3.580 4.316 6.834 1.00 71.19 100 VAL A CA 1
ATOM 762 C C . VAL A 1 100 ? -4.202 5.438 7.657 1.00 71.19 100 VAL A C 1
ATOM 764 O O . VAL A 1 100 ? -4.698 5.212 8.760 1.00 71.19 100 VAL A O 1
ATOM 767 N N . ARG A 1 101 ? -4.181 6.660 7.122 1.00 67.38 101 ARG A N 1
ATOM 768 C CA . ARG A 1 101 ? -4.850 7.806 7.746 1.00 67.38 101 ARG A CA 1
ATOM 769 C C . ARG A 1 101 ? -6.322 7.810 7.351 1.00 67.38 101 ARG A C 1
ATOM 771 O O . ARG A 1 101 ? -6.658 7.689 6.176 1.00 67.38 101 ARG A O 1
ATOM 778 N N . SER A 1 102 ? -7.200 7.966 8.333 1.00 56.62 102 SER A N 1
ATOM 779 C CA . SER A 1 102 ? -8.567 8.396 8.057 1.00 56.62 102 SER A CA 1
ATOM 780 C C . SER A 1 102 ? -8.491 9.851 7.603 1.00 56.62 102 SER A C 1
ATOM 782 O O . SER A 1 102 ? -7.931 10.675 8.325 1.00 56.62 102 SER A O 1
ATOM 784 N N . GLU A 1 103 ? -8.976 10.157 6.400 1.00 51.97 103 GLU A N 1
ATOM 785 C CA . GLU A 1 103 ? -9.174 11.551 5.996 1.00 51.97 103 GLU A CA 1
ATOM 786 C C . GLU A 1 103 ? -10.083 12.260 7.021 1.00 51.97 103 GLU A C 1
ATOM 788 O O . GLU A 1 103 ? -10.954 11.597 7.599 1.00 51.97 103 GLU A O 1
ATOM 793 N N . PRO A 1 104 ? -9.830 13.551 7.305 1.00 48.09 104 PRO A N 1
ATOM 794 C CA . PRO A 1 104 ? -10.620 14.335 8.251 1.00 48.09 104 PRO A CA 1
ATOM 795 C C . PRO A 1 104 ? -12.068 14.546 7.794 1.00 48.09 104 PRO A C 1
ATOM 797 O O . PRO A 1 104 ? -12.306 14.635 6.567 1.00 48.09 104 PRO A O 1
#

pLDDT: mean 78.57, std 12.25, range [48.09, 95.44]

Sequence (104 aa):
MSPNAIWFVAILLFSALSSLGGYYATSRALAEPLHKLSMTTPVLVLDRAALVKSLPPEAPPELIRKAMDEWRQKAEQLARAGYLVIDSGMVVAAPEDVYVRSEP